Protein AF-A0A1Q8B3Y7-F1 (afdb_monomer_lite)

Radius of gyration: 17.38 Å; chains: 1; bounding 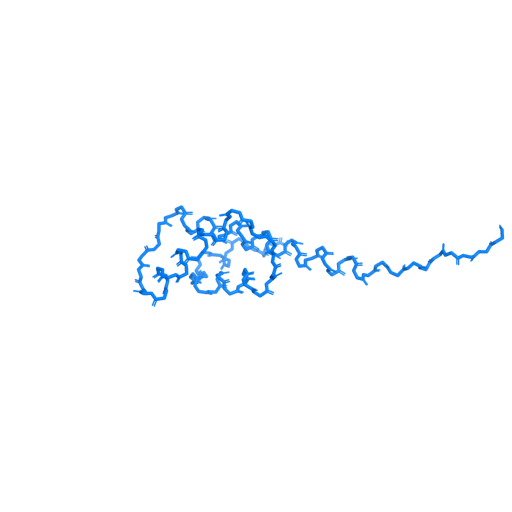box: 42×33×52 Å

Foldseek 3Di:
DDPDPPPLVPDQLVNLLVLLVVLPDDQVPCVVVSVVVVVCVVVVHDDDPVSSVSSVVSNVVSVVSSVVVVVVVVPDVPDDDDD

pLDDT: mean 81.41, std 19.74, range [36.16, 97.19]

Sequence (83 aa):
MQKSKGMLEKTRPHKLIRIIEDSKIPLGEEESKLQRIKRMVEHDEPLSQEDETFLTRLVERANEWQKGLKSSSDTEPEDTMSG

Secondary structure (DSSP, 8-state):
---STTSGGG--HHHHHHHHHHHT---TTHHHHHHHHHHHHHTTPPPPHHHHHHHHHHHHHHHHHHHHHHHHTS---------

Structure (mmCIF, N/CA/C/O backbone):
data_AF-A0A1Q8B3Y7-F1
#
_entry.id   AF-A0A1Q8B3Y7-F1
#
loop_
_atom_site.group_PDB
_atom_site.id
_atom_site.type_symbol
_atom_site.label_atom_id
_atom_site.label_alt_id
_atom_site.label_comp_id
_atom_site.label_asym_id
_atom_site.label_entity_id
_atom_site.label_seq_id
_atom_site.pdbx_PDB_ins_code
_atom_site.Cartn_x
_atom_site.Cartn_y
_atom_site.Cartn_z
_atom_site.occupancy
_atom_site.B_iso_or_equiv
_atom_site.auth_seq_id
_atom_site.auth_comp_id
_atom_site.auth_asym_id
_atom_site.auth_atom_id
_atom_site.pdbx_PDB_model_num
ATOM 1 N N . MET A 1 1 ? -6.176 23.575 -9.614 1.00 36.16 1 MET A N 1
ATOM 2 C CA . MET A 1 1 ? -6.246 22.095 -9.648 1.00 36.16 1 MET A CA 1
ATOM 3 C C . MET A 1 1 ? -6.094 21.562 -8.227 1.00 36.16 1 MET A C 1
ATOM 5 O O . MET A 1 1 ? -4.986 21.494 -7.726 1.00 36.16 1 MET A O 1
ATOM 9 N N . GLN A 1 2 ? -7.200 21.246 -7.549 1.00 47.38 2 GLN A N 1
ATOM 10 C CA . GLN A 1 2 ? -7.200 20.580 -6.239 1.00 47.38 2 GLN A CA 1
ATOM 11 C C . GLN A 1 2 ? -7.850 19.209 -6.422 1.00 47.38 2 GLN A C 1
ATOM 13 O O . GLN A 1 2 ? -9.072 19.106 -6.425 1.00 47.38 2 GLN A O 1
ATOM 18 N N . LYS A 1 3 ? -7.059 18.157 -6.641 1.00 43.94 3 LYS A N 1
ATOM 19 C CA . LYS A 1 3 ? -7.567 16.779 -6.673 1.00 43.94 3 LYS A CA 1
ATOM 20 C C . LYS A 1 3 ? -6.511 15.833 -6.123 1.00 43.94 3 LYS A C 1
ATOM 22 O O . LYS A 1 3 ? -5.714 15.324 -6.895 1.00 43.94 3 LYS A O 1
ATOM 27 N N . SER A 1 4 ? -6.520 15.618 -4.809 1.00 46.81 4 SER A N 1
ATOM 28 C CA . SER A 1 4 ? -5.925 14.403 -4.212 1.0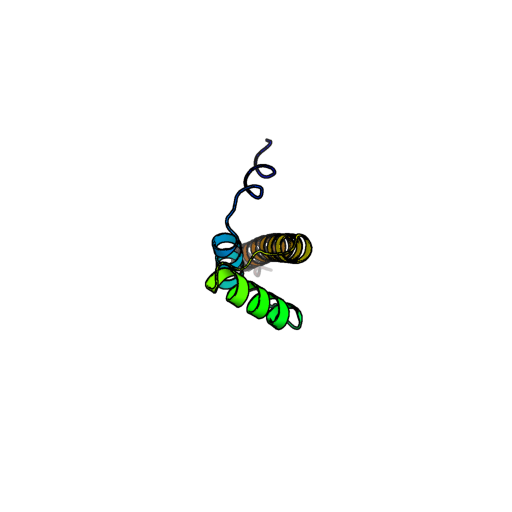0 46.81 4 SER A CA 1
ATOM 29 C C . SER A 1 4 ? -6.055 14.299 -2.691 1.00 46.81 4 SER A C 1
ATOM 31 O O . SER A 1 4 ? -5.891 13.204 -2.175 1.00 46.81 4 SER A O 1
ATOM 33 N N . LYS A 1 5 ? -6.401 15.361 -1.949 1.00 44.56 5 LYS A N 1
ATOM 34 C CA . LYS A 1 5 ? -6.448 15.265 -0.474 1.00 44.56 5 LYS A CA 1
ATOM 35 C C . LYS A 1 5 ? -7.680 14.552 0.112 1.00 44.56 5 LYS A C 1
ATOM 37 O O . LYS A 1 5 ? -7.596 14.065 1.225 1.00 44.56 5 LYS A O 1
ATOM 42 N N . GLY A 1 6 ? -8.787 14.430 -0.628 1.00 41.09 6 GLY A N 1
ATOM 43 C CA . GLY A 1 6 ? -10.041 13.848 -0.109 1.00 41.09 6 GLY A CA 1
ATOM 44 C C . GLY A 1 6 ? -10.288 12.366 -0.424 1.00 41.09 6 GLY A C 1
ATOM 45 O O . GLY A 1 6 ? -11.307 11.826 -0.010 1.00 41.09 6 GLY A O 1
ATOM 46 N N . MET A 1 7 ? -9.414 11.697 -1.187 1.00 46.44 7 MET A N 1
ATOM 47 C CA . MET A 1 7 ? -9.663 10.304 -1.605 1.00 46.44 7 MET A CA 1
ATOM 48 C C . MET A 1 7 ? -9.119 9.278 -0.601 1.00 46.44 7 MET A C 1
ATOM 50 O O . MET A 1 7 ? -9.604 8.150 -0.545 1.00 46.44 7 MET A O 1
ATOM 54 N N . LEU A 1 8 ? -8.145 9.672 0.222 1.00 50.03 8 LEU A N 1
ATOM 55 C CA . LEU A 1 8 ? -7.489 8.781 1.179 1.00 50.03 8 LEU A CA 1
ATOM 56 C C . LEU A 1 8 ? -8.293 8.601 2.478 1.00 50.03 8 LEU A C 1
ATOM 58 O O . LEU A 1 8 ? -8.294 7.506 3.025 1.00 50.03 8 LEU A O 1
ATOM 62 N N . GLU A 1 9 ? -9.088 9.601 2.882 1.00 50.88 9 GLU A N 1
ATOM 63 C CA . GLU A 1 9 ? -9.873 9.607 4.136 1.00 50.88 9 GLU A CA 1
ATOM 64 C C . GLU A 1 9 ? -10.939 8.499 4.254 1.00 50.88 9 GLU A C 1
ATOM 66 O O . GLU A 1 9 ? -11.496 8.295 5.328 1.00 50.88 9 GLU A O 1
ATOM 71 N N . LYS A 1 10 ? -11.256 7.769 3.174 1.00 53.84 10 LYS A N 1
ATOM 72 C CA . LYS A 1 10 ? -12.212 6.639 3.200 1.00 53.84 10 LYS A CA 1
ATOM 73 C C . LYS A 1 10 ? -11.768 5.435 2.372 1.00 53.84 10 LYS A C 1
ATOM 75 O O . LYS A 1 10 ? -12.588 4.580 2.017 1.00 53.84 10 LYS A O 1
ATOM 80 N N . THR A 1 11 ? -10.490 5.358 2.006 1.00 64.75 11 THR A N 1
ATOM 81 C CA . THR A 1 11 ? -10.004 4.193 1.267 1.00 64.75 11 THR A CA 1
ATOM 82 C C . THR A 1 11 ? -9.810 3.048 2.251 1.00 64.75 11 THR A C 1
ATOM 84 O O . THR A 1 11 ? -8.902 3.069 3.071 1.00 64.75 11 THR A O 1
ATOM 87 N N . ARG A 1 12 ? -10.714 2.062 2.189 1.00 84.88 12 ARG A N 1
ATOM 88 C CA . ARG A 1 12 ? -10.691 0.891 3.073 1.00 84.88 12 ARG A CA 1
ATOM 89 C C . ARG A 1 12 ? -9.299 0.226 3.043 1.00 84.88 12 ARG A C 1
ATOM 91 O O . ARG A 1 12 ? -8.750 0.100 1.945 1.00 84.88 12 ARG A O 1
ATOM 98 N N . PRO A 1 13 ? -8.762 -0.252 4.180 1.00 90.56 13 PRO A N 1
ATOM 99 C CA . PRO A 1 13 ? -7.395 -0.775 4.272 1.00 90.56 13 PRO A CA 1
ATOM 100 C C . PRO A 1 13 ? -7.024 -1.811 3.204 1.00 90.56 13 PRO A C 1
ATOM 102 O O . PRO A 1 13 ? -5.939 -1.752 2.634 1.00 90.56 13 PRO A O 1
ATOM 105 N N . HIS A 1 14 ? -7.959 -2.687 2.827 1.00 92.00 14 HIS A N 1
ATOM 106 C CA . HIS A 1 14 ? -7.758 -3.666 1.752 1.00 92.00 14 HIS A CA 1
ATOM 107 C C . HIS A 1 14 ? -7.422 -3.043 0.391 1.00 92.00 14 HIS A C 1
ATOM 109 O O . HIS A 1 14 ? -6.661 -3.618 -0.382 1.00 92.00 14 HIS A O 1
ATOM 115 N N . LYS A 1 15 ? -7.965 -1.860 0.074 1.00 93.19 15 LYS A N 1
ATOM 116 C CA . LYS A 1 15 ? -7.624 -1.152 -1.166 1.00 93.19 15 LYS A CA 1
ATOM 117 C C . LYS A 1 15 ? -6.201 -0.607 -1.110 1.00 93.19 15 LYS A C 1
ATOM 119 O O . LYS A 1 15 ? -5.507 -0.682 -2.116 1.00 93.19 15 LYS A O 1
ATOM 124 N N . LEU A 1 16 ? -5.773 -0.085 0.042 1.00 94.44 16 LEU A N 1
ATOM 125 C CA . LEU A 1 16 ? -4.407 0.412 0.226 1.00 94.44 16 LEU A CA 1
ATOM 126 C C . LEU A 1 16 ? -3.399 -0.732 0.083 1.00 94.44 16 LEU A C 1
ATOM 128 O O . LEU A 1 16 ? -2.468 -0.620 -0.708 1.00 94.44 16 LEU A O 1
ATOM 132 N N . ILE A 1 17 ? -3.644 -1.858 0.764 1.00 95.62 17 ILE A N 1
ATOM 133 C CA . ILE A 1 17 ? -2.811 -3.067 0.668 1.00 95.62 17 ILE A CA 1
ATOM 134 C C . ILE A 1 17 ? -2.705 -3.531 -0.785 1.00 95.62 17 ILE A C 1
ATOM 136 O O . ILE A 1 17 ? -1.602 -3.746 -1.276 1.00 95.62 17 ILE A O 1
ATOM 140 N N . ARG A 1 18 ? -3.829 -3.599 -1.507 1.00 95.50 18 ARG A N 1
ATOM 141 C CA . ARG A 1 18 ? -3.829 -4.013 -2.913 1.00 95.50 18 ARG A CA 1
ATOM 142 C C . ARG A 1 18 ? -2.986 -3.098 -3.805 1.00 95.50 18 ARG A C 1
ATOM 144 O O . ARG A 1 18 ? -2.236 -3.597 -4.633 1.00 95.50 18 ARG A O 1
ATOM 151 N N . ILE A 1 19 ? -3.070 -1.776 -3.628 1.00 94.69 19 ILE A N 1
ATOM 152 C CA . ILE A 1 19 ? -2.240 -0.825 -4.391 1.00 94.69 19 ILE A CA 1
ATOM 153 C C . ILE A 1 19 ? -0.749 -1.105 -4.158 1.00 94.69 19 ILE A C 1
ATOM 155 O O . ILE A 1 19 ? 0.033 -1.116 -5.108 1.00 94.69 19 ILE A O 1
ATOM 159 N N . ILE A 1 20 ? -0.361 -1.365 -2.907 1.00 96.06 20 ILE A N 1
ATOM 160 C CA . ILE A 1 20 ? 1.023 -1.687 -2.544 1.00 96.06 20 ILE A CA 1
ATOM 161 C C . ILE A 1 20 ? 1.450 -3.006 -3.207 1.00 96.06 20 ILE A C 1
ATOM 163 O O . ILE A 1 20 ? 2.478 -3.049 -3.880 1.00 96.06 20 ILE A O 1
ATOM 167 N N . GLU A 1 21 ? 0.642 -4.062 -3.110 1.00 95.25 21 GLU A N 1
ATOM 168 C CA . GLU A 1 21 ? 0.954 -5.367 -3.709 1.00 95.25 21 GLU A CA 1
ATOM 169 C C . GLU A 1 21 ? 1.044 -5.324 -5.242 1.00 95.25 21 GLU A C 1
ATOM 171 O O . GLU A 1 21 ? 1.925 -5.962 -5.827 1.00 95.25 21 GLU A O 1
ATOM 176 N N . ASP A 1 22 ? 0.153 -4.578 -5.898 1.00 95.56 22 ASP A N 1
ATOM 177 C CA . ASP A 1 22 ? 0.113 -4.442 -7.359 1.00 95.56 22 ASP A CA 1
ATOM 178 C C . ASP A 1 22 ? 1.311 -3.637 -7.879 1.00 95.56 22 ASP A C 1
ATOM 180 O O . ASP A 1 22 ? 1.832 -3.910 -8.959 1.00 95.56 22 ASP A O 1
ATOM 184 N N . SER A 1 23 ? 1.795 -2.675 -7.093 1.00 94.62 23 SER A N 1
ATOM 185 C CA . SER A 1 23 ? 2.917 -1.816 -7.479 1.00 94.62 23 SER A CA 1
ATOM 186 C C . SER A 1 23 ? 4.291 -2.491 -7.433 1.00 94.62 23 SER A C 1
ATOM 188 O O . SER A 1 23 ? 5.237 -1.949 -8.011 1.00 94.62 23 SER A O 1
ATOM 190 N N . LYS A 1 24 ? 4.413 -3.652 -6.770 1.00 94.19 24 LYS A N 1
ATOM 191 C CA . LYS A 1 24 ? 5.665 -4.425 -6.641 1.00 94.19 24 LYS A CA 1
ATOM 192 C C . LYS A 1 24 ? 6.858 -3.591 -6.146 1.00 94.19 24 LYS A C 1
ATOM 194 O O . LYS A 1 24 ? 7.994 -3.846 -6.542 1.00 94.19 24 LYS A O 1
ATOM 199 N N . ILE A 1 25 ? 6.608 -2.584 -5.305 1.00 94.25 25 ILE A N 1
ATOM 200 C CA . ILE A 1 25 ? 7.678 -1.784 -4.685 1.00 94.25 25 ILE A CA 1
ATOM 201 C C . ILE A 1 25 ? 8.546 -2.700 -3.812 1.00 94.25 25 ILE A C 1
ATOM 203 O O . ILE A 1 25 ? 8.012 -3.585 -3.140 1.00 94.25 25 ILE A O 1
ATOM 207 N N . PRO A 1 26 ? 9.866 -2.477 -3.764 1.00 94.62 26 PRO A N 1
ATOM 208 C CA . PRO A 1 26 ? 10.729 -3.154 -2.806 1.00 94.62 26 PRO A CA 1
ATOM 209 C C . PRO A 1 26 ? 10.464 -2.647 -1.378 1.00 94.62 26 PRO A C 1
ATOM 211 O O . PRO A 1 26 ? 10.640 -1.463 -1.091 1.00 94.62 26 PRO A O 1
ATOM 214 N N . LEU A 1 27 ? 10.050 -3.548 -0.482 1.00 93.12 27 LEU A N 1
ATOM 215 C CA . LEU A 1 27 ? 9.636 -3.210 0.889 1.00 93.12 27 LEU A CA 1
ATOM 216 C C . LEU A 1 27 ? 10.711 -3.460 1.960 1.00 93.12 27 LEU A C 1
ATOM 218 O O . LEU A 1 27 ? 10.688 -2.821 3.007 1.00 93.12 27 LEU A O 1
ATOM 222 N N . GLY A 1 28 ? 11.667 -4.362 1.725 1.00 94.19 28 GLY A N 1
ATOM 223 C CA . GLY A 1 28 ? 12.729 -4.660 2.695 1.00 94.19 28 GLY A CA 1
ATOM 224 C C . GLY A 1 28 ? 12.176 -5.040 4.077 1.00 94.19 28 GLY A C 1
ATOM 225 O O . GLY A 1 28 ? 11.358 -5.949 4.197 1.00 94.19 28 GLY A O 1
ATOM 226 N N . GLU A 1 29 ? 12.605 -4.330 5.122 1.00 93.06 29 GLU A N 1
ATOM 227 C CA . GLU A 1 29 ? 12.171 -4.563 6.511 1.00 93.06 29 GLU A CA 1
ATOM 228 C C . GLU A 1 29 ? 10.676 -4.273 6.742 1.00 93.06 29 GLU A C 1
ATOM 230 O O . GLU A 1 29 ? 10.049 -4.856 7.631 1.00 93.06 29 GLU A O 1
ATOM 235 N N . GLU A 1 30 ? 10.075 -3.411 5.917 1.00 94.38 30 GLU A N 1
ATOM 236 C CA . GLU A 1 30 ? 8.671 -3.009 6.037 1.00 94.38 30 GLU A CA 1
ATOM 237 C C . GLU A 1 30 ? 7.700 -4.119 5.609 1.00 94.38 30 GLU A C 1
ATOM 239 O O . GLU A 1 30 ? 6.534 -4.093 6.010 1.00 94.38 30 GLU A O 1
ATOM 244 N N . GLU A 1 31 ? 8.178 -5.128 4.871 1.00 96.00 31 GLU A N 1
ATOM 245 C CA . GLU A 1 31 ? 7.392 -6.294 4.446 1.00 96.00 31 GLU A CA 1
ATOM 246 C C . GLU A 1 31 ? 6.750 -6.996 5.648 1.00 96.00 31 GLU A C 1
ATOM 248 O O . GLU A 1 31 ? 5.549 -7.254 5.668 1.00 96.00 31 GLU A O 1
ATOM 253 N N . SER A 1 32 ? 7.522 -7.224 6.714 1.00 95.94 32 SER A N 1
ATOM 254 C CA . SER A 1 32 ? 7.028 -7.900 7.920 1.00 95.94 32 SER A CA 1
ATOM 255 C C . SER A 1 32 ? 5.872 -7.139 8.578 1.00 95.94 32 SER A C 1
ATOM 257 O O . SER A 1 32 ? 4.908 -7.743 9.060 1.00 95.94 32 SER A O 1
ATOM 259 N N . LYS A 1 33 ? 5.940 -5.800 8.581 1.00 96.62 33 LYS A N 1
ATOM 260 C CA . LYS A 1 33 ? 4.876 -4.943 9.119 1.00 96.62 33 LYS A CA 1
ATOM 261 C C . LYS A 1 33 ? 3.654 -4.948 8.201 1.00 96.62 33 LYS A C 1
ATOM 263 O O . LYS A 1 33 ? 2.538 -5.064 8.704 1.00 96.62 33 LYS A O 1
ATOM 268 N N . LEU A 1 34 ? 3.847 -4.910 6.882 1.00 96.88 34 LEU A N 1
ATOM 269 C CA . LEU A 1 34 ? 2.756 -5.018 5.913 1.00 96.88 34 LEU A CA 1
ATOM 270 C C . LEU A 1 34 ? 2.013 -6.358 6.036 1.00 96.88 34 LEU A C 1
ATOM 272 O O . LEU A 1 34 ? 0.787 -6.359 6.103 1.00 96.88 34 LEU A O 1
ATOM 276 N N . GLN A 1 35 ? 2.730 -7.479 6.158 1.00 96.81 35 GLN A N 1
ATOM 277 C CA . GLN A 1 35 ? 2.134 -8.810 6.345 1.00 96.81 35 GLN A CA 1
ATOM 278 C C . GLN A 1 35 ? 1.350 -8.926 7.658 1.00 96.81 35 GLN A C 1
ATOM 280 O O . GLN A 1 35 ? 0.303 -9.575 7.713 1.00 96.81 35 GLN A O 1
ATOM 285 N N . ARG A 1 36 ? 1.821 -8.281 8.735 1.00 97.19 36 ARG A N 1
ATOM 286 C CA . ARG A 1 36 ? 1.059 -8.192 9.990 1.00 97.19 36 ARG A CA 1
ATOM 287 C C . ARG A 1 36 ? -0.263 -7.457 9.776 1.00 97.19 36 ARG A C 1
ATOM 289 O O . ARG A 1 36 ? -1.308 -7.996 10.120 1.00 97.19 36 ARG A O 1
ATOM 296 N N . ILE A 1 37 ? -0.210 -6.267 9.183 1.00 96.44 37 ILE A N 1
ATOM 297 C CA . ILE A 1 37 ? -1.392 -5.436 8.926 1.00 96.44 37 ILE A CA 1
ATOM 298 C C . ILE A 1 37 ? -2.366 -6.147 7.981 1.00 96.44 37 ILE A C 1
ATOM 300 O O . ILE A 1 37 ? -3.573 -6.090 8.190 1.00 96.44 37 ILE A O 1
ATOM 304 N N . LYS A 1 38 ? -1.862 -6.875 6.980 1.00 95.81 38 LYS A N 1
ATOM 305 C CA . LYS A 1 38 ? -2.688 -7.672 6.071 1.00 95.81 38 LYS A CA 1
ATOM 306 C C . LYS A 1 38 ? -3.509 -8.722 6.813 1.00 95.81 38 LYS A C 1
ATOM 308 O O . LYS A 1 38 ? -4.720 -8.756 6.628 1.00 95.81 38 LYS A O 1
ATOM 313 N N . ARG A 1 39 ? -2.882 -9.498 7.703 1.00 96.38 39 ARG A N 1
ATOM 314 C CA . ARG A 1 39 ? -3.605 -10.469 8.541 1.00 96.38 39 ARG A CA 1
ATOM 315 C C . ARG A 1 39 ? -4.663 -9.800 9.413 1.00 96.38 39 ARG A C 1
ATOM 317 O O . ARG A 1 39 ? -5.777 -10.296 9.482 1.00 96.38 39 ARG A O 1
ATOM 324 N N . MET A 1 40 ? -4.349 -8.656 10.021 1.00 95.31 40 MET A N 1
ATOM 325 C CA . MET A 1 40 ? -5.333 -7.900 10.808 1.00 95.31 40 MET A CA 1
ATOM 326 C C . MET A 1 40 ? -6.551 -7.518 9.954 1.00 95.31 40 MET A C 1
ATOM 328 O O . MET A 1 40 ? -7.684 -7.766 10.348 1.00 95.31 40 MET A O 1
ATOM 332 N N . VAL A 1 41 ? -6.326 -6.992 8.745 1.00 93.50 41 VAL A N 1
ATOM 333 C CA . VAL A 1 41 ? -7.408 -6.630 7.815 1.00 93.50 41 VAL A CA 1
ATOM 334 C C . VAL A 1 41 ? -8.208 -7.852 7.350 1.00 93.50 41 VAL A C 1
ATOM 336 O O . VAL A 1 41 ? -9.421 -7.747 7.201 1.00 93.50 41 VAL A O 1
ATOM 339 N N . GLU A 1 42 ? -7.564 -9.000 7.121 1.00 93.50 42 GLU A N 1
ATOM 340 C CA . GLU A 1 42 ? -8.233 -10.261 6.754 1.00 93.50 42 GLU A CA 1
ATOM 341 C C . GLU A 1 42 ? -9.124 -10.813 7.876 1.00 93.50 42 GLU A C 1
ATOM 343 O O . GLU A 1 42 ? -10.126 -11.467 7.595 1.00 93.50 42 GLU A O 1
ATOM 348 N N . HIS A 1 43 ? -8.775 -10.530 9.131 1.00 94.44 43 HIS A N 1
ATOM 349 C CA . HIS A 1 43 ? -9.536 -10.920 10.318 1.00 94.44 43 HIS A CA 1
ATOM 350 C C . HIS A 1 43 ? -10.521 -9.842 10.804 1.00 94.44 43 HIS A C 1
ATOM 352 O O . HIS A 1 43 ? -11.082 -9.987 11.889 1.00 94.44 43 HIS A O 1
ATOM 358 N N . ASP A 1 44 ? -10.738 -8.776 10.023 1.00 90.50 44 ASP A N 1
ATOM 359 C CA . ASP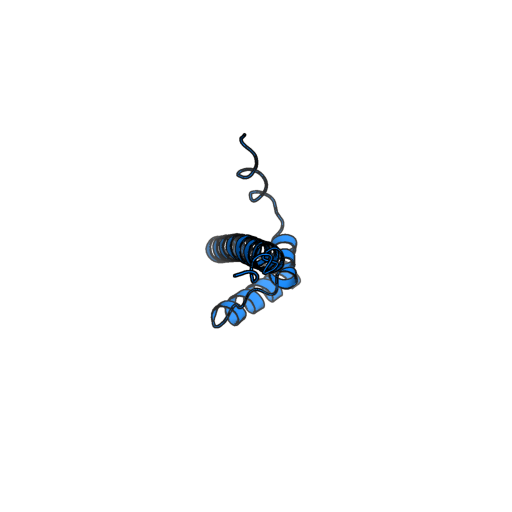 A 1 44 ? -11.553 -7.612 10.401 1.00 90.50 44 ASP A CA 1
ATOM 360 C C . ASP A 1 44 ? -11.116 -6.970 11.740 1.00 90.50 44 ASP A C 1
ATOM 362 O O . ASP A 1 44 ? -11.910 -6.349 12.454 1.00 90.50 44 ASP A O 1
ATOM 366 N N . GLU A 1 45 ? -9.832 -7.092 12.086 1.00 93.06 45 GLU A N 1
ATOM 367 C CA . GLU A 1 45 ? -9.253 -6.453 13.262 1.00 93.06 45 GLU A CA 1
ATOM 368 C C . GLU A 1 45 ? -9.065 -4.943 13.030 1.00 93.06 45 GLU A C 1
ATOM 370 O O . GLU A 1 45 ? -8.703 -4.506 11.928 1.00 93.06 45 GLU A O 1
ATOM 375 N N . PRO A 1 46 ? -9.279 -4.111 14.066 1.00 90.06 46 PRO A N 1
ATOM 376 C CA . PRO A 1 46 ? -9.086 -2.674 13.955 1.00 90.06 46 PRO A CA 1
ATOM 377 C C . PRO A 1 46 ? -7.603 -2.340 13.765 1.00 90.06 46 PRO A C 1
ATOM 379 O O . PRO A 1 46 ? -6.738 -2.824 14.496 1.00 90.06 46 PRO A O 1
ATOM 382 N N . LEU A 1 47 ? -7.314 -1.457 12.812 1.00 92.56 47 LEU A N 1
ATOM 383 C CA . LEU A 1 47 ? -5.972 -0.917 12.625 1.00 92.56 47 LEU A CA 1
ATOM 384 C C . LEU A 1 47 ? -5.721 0.249 13.577 1.00 92.56 47 LEU A C 1
ATOM 386 O O . LEU A 1 47 ? -6.610 1.053 13.861 1.00 92.56 47 LEU A O 1
ATOM 390 N N . SER A 1 48 ? -4.483 0.357 14.051 1.00 95.00 48 SER A N 1
ATOM 391 C CA . SER A 1 48 ? -4.046 1.553 14.761 1.00 95.00 48 SER A CA 1
ATOM 392 C C . SER A 1 48 ? -3.848 2.714 13.780 1.00 95.00 48 SER A C 1
ATOM 394 O O . SER A 1 48 ? -3.571 2.512 12.596 1.00 95.00 48 SER A O 1
ATOM 396 N N . GLN A 1 49 ? -3.891 3.950 14.284 1.00 93.44 49 GLN A N 1
ATOM 397 C CA . GLN A 1 49 ? -3.545 5.131 13.484 1.00 93.44 49 GLN A CA 1
ATOM 398 C C . GLN A 1 49 ? -2.123 5.033 12.896 1.00 93.44 49 GLN A C 1
ATOM 400 O O . GLN A 1 49 ? -1.853 5.544 11.807 1.00 93.44 49 GLN A O 1
ATOM 405 N N . GLU A 1 50 ? -1.205 4.364 13.601 1.00 95.44 50 GLU A N 1
ATOM 406 C CA . GLU A 1 50 ? 0.154 4.122 13.117 1.00 95.44 50 GLU A CA 1
ATOM 407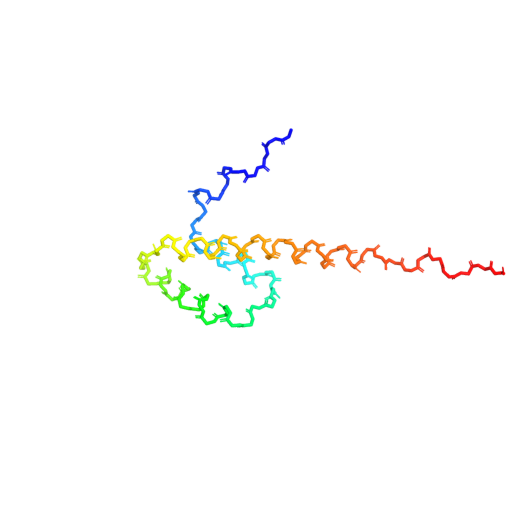 C C . GLU A 1 50 ? 0.162 3.178 11.907 1.00 95.44 50 GLU A C 1
ATOM 409 O O . GLU A 1 50 ? 0.864 3.442 10.930 1.00 95.44 50 GLU A O 1
ATOM 414 N N . ASP A 1 51 ? -0.636 2.109 11.940 1.00 95.62 51 ASP A N 1
ATOM 415 C CA . ASP A 1 51 ? -0.763 1.161 10.831 1.00 95.62 51 ASP A CA 1
ATOM 416 C C . ASP A 1 51 ? -1.429 1.817 9.610 1.00 95.62 51 ASP A C 1
ATOM 418 O O . ASP A 1 51 ? -0.961 1.649 8.483 1.00 95.62 51 ASP A O 1
ATOM 422 N N . GLU A 1 52 ? -2.465 2.636 9.814 1.00 93.94 52 GLU A N 1
ATOM 423 C CA . GLU A 1 52 ? -3.105 3.405 8.735 1.00 93.94 52 GLU A CA 1
ATOM 424 C C . GLU A 1 52 ? -2.144 4.419 8.094 1.00 93.94 52 GLU A C 1
ATOM 426 O O . GLU A 1 52 ? -2.062 4.543 6.865 1.00 93.94 52 GLU A O 1
ATOM 431 N N . THR A 1 53 ? -1.366 5.119 8.924 1.00 95.12 53 THR A N 1
ATOM 432 C CA . THR A 1 53 ? -0.336 6.060 8.460 1.00 95.12 53 THR A CA 1
ATOM 433 C C . THR A 1 53 ? 0.758 5.325 7.688 1.00 95.12 53 THR A C 1
ATOM 435 O O . THR A 1 53 ? 1.224 5.806 6.653 1.00 95.12 53 THR A O 1
ATOM 438 N N . PHE A 1 54 ? 1.157 4.144 8.160 1.00 96.25 54 PHE A N 1
ATOM 439 C CA . PHE A 1 54 ? 2.127 3.291 7.485 1.00 96.25 54 PHE A CA 1
ATOM 440 C C . PHE A 1 54 ? 1.631 2.846 6.101 1.00 96.25 54 PHE A C 1
ATOM 442 O O . PHE A 1 54 ? 2.350 3.026 5.117 1.00 96.25 54 PHE A O 1
ATOM 449 N N . LEU A 1 55 ? 0.389 2.358 5.993 1.00 95.81 55 LEU A N 1
ATOM 450 C CA . LEU A 1 55 ? -0.216 1.993 4.706 1.00 95.81 55 LEU A CA 1
ATOM 451 C C . LEU A 1 55 ? -0.282 3.185 3.746 1.00 95.81 55 LEU A C 1
ATOM 453 O O . LEU A 1 55 ? 0.037 3.050 2.567 1.00 95.81 55 LEU A O 1
ATOM 457 N N . THR A 1 56 ? -0.652 4.362 4.252 1.00 95.06 56 THR A N 1
ATOM 458 C CA . THR A 1 56 ? -0.710 5.595 3.455 1.00 95.06 56 THR A CA 1
ATOM 459 C C . THR A 1 56 ? 0.648 5.932 2.840 1.00 95.06 56 THR A C 1
ATOM 461 O O . THR A 1 56 ? 0.743 6.128 1.629 1.00 95.06 56 THR A O 1
ATOM 464 N N . ARG A 1 57 ? 1.717 5.920 3.646 1.00 95.31 57 ARG A N 1
ATOM 465 C CA . ARG A 1 57 ? 3.087 6.191 3.175 1.00 95.31 57 ARG A CA 1
ATOM 466 C C . ARG A 1 57 ? 3.568 5.160 2.157 1.00 95.31 57 ARG A C 1
ATOM 468 O O . ARG A 1 57 ? 4.260 5.505 1.200 1.00 95.31 57 ARG A O 1
ATOM 475 N N . LEU A 1 58 ? 3.205 3.890 2.343 1.00 96.25 58 LEU A N 1
ATOM 476 C CA . LEU A 1 58 ? 3.524 2.847 1.371 1.00 96.25 58 LEU A CA 1
ATOM 477 C C . LEU A 1 58 ? 2.804 3.055 0.040 1.00 96.25 58 LEU A C 1
ATOM 479 O O . LEU A 1 58 ? 3.423 2.886 -1.005 1.00 96.25 58 LEU A O 1
ATOM 483 N N . VAL A 1 59 ? 1.539 3.477 0.059 1.00 95.94 59 VAL A N 1
ATOM 484 C CA . VAL A 1 59 ? 0.793 3.810 -1.163 1.00 95.94 59 VAL A CA 1
ATOM 485 C C . VAL A 1 59 ? 1.406 5.005 -1.894 1.00 95.94 59 VAL A C 1
ATOM 487 O O . VAL A 1 59 ? 1.506 4.986 -3.120 1.00 95.94 59 VAL A O 1
ATOM 490 N N . GLU A 1 60 ? 1.837 6.044 -1.181 1.00 95.06 60 GLU A N 1
ATOM 491 C CA . GLU A 1 60 ? 2.530 7.185 -1.797 1.00 95.06 60 GLU A CA 1
ATOM 492 C C . GLU A 1 60 ? 3.799 6.730 -2.527 1.00 95.06 60 GLU A C 1
ATOM 494 O O . GLU A 1 60 ? 3.950 6.988 -3.723 1.00 95.06 60 GLU A O 1
ATOM 499 N N . ARG A 1 61 ? 4.638 5.937 -1.856 1.00 95.12 61 ARG A N 1
ATOM 500 C CA . ARG A 1 61 ? 5.864 5.384 -2.444 1.00 95.12 61 ARG A CA 1
ATOM 501 C C . ARG A 1 61 ? 5.591 4.413 -3.595 1.00 95.12 61 ARG A C 1
ATOM 503 O O . ARG A 1 61 ? 6.296 4.444 -4.597 1.00 95.12 61 ARG A O 1
ATOM 510 N N . ALA A 1 62 ? 4.549 3.590 -3.493 1.00 95.06 62 ALA A N 1
ATOM 511 C CA . ALA A 1 62 ? 4.078 2.716 -4.567 1.00 95.06 62 ALA A CA 1
ATOM 512 C C . ALA A 1 62 ? 3.704 3.497 -5.829 1.00 95.06 62 ALA A C 1
ATOM 514 O O . ALA A 1 62 ? 4.083 3.121 -6.941 1.00 95.06 62 ALA A O 1
ATOM 515 N N . ASN A 1 63 ? 2.995 4.613 -5.659 1.00 92.62 63 ASN A N 1
ATOM 516 C CA . ASN A 1 63 ? 2.626 5.485 -6.765 1.00 92.62 63 ASN A CA 1
ATOM 517 C C . ASN A 1 63 ? 3.852 6.154 -7.398 1.00 92.62 63 ASN A C 1
ATOM 519 O O . ASN A 1 63 ? 3.910 6.275 -8.620 1.00 92.62 63 ASN A O 1
ATOM 523 N N . GLU A 1 64 ? 4.821 6.595 -6.598 1.00 93.12 64 GLU A N 1
ATOM 524 C CA . GLU A 1 64 ? 6.077 7.171 -7.097 1.00 93.12 64 GLU A CA 1
ATOM 525 C C . GLU A 1 64 ? 6.925 6.141 -7.844 1.00 93.12 64 GLU A C 1
ATOM 527 O O . GLU A 1 64 ? 7.369 6.409 -8.958 1.00 93.12 64 GLU A O 1
ATOM 532 N N . TRP A 1 65 ? 7.061 4.937 -7.289 1.00 93.56 65 TRP A N 1
ATOM 533 C CA . TRP A 1 65 ? 7.762 3.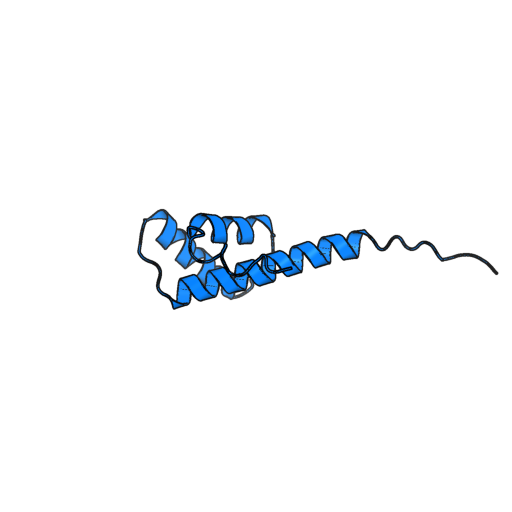820 -7.915 1.00 93.56 65 TRP A CA 1
ATOM 534 C C . TRP A 1 65 ? 7.183 3.489 -9.294 1.00 93.56 65 TRP A C 1
ATOM 536 O O . TRP A 1 65 ? 7.900 3.448 -10.292 1.00 93.56 65 TRP A O 1
ATOM 546 N N . GLN A 1 66 ? 5.860 3.343 -9.379 1.00 91.56 66 GLN A N 1
ATOM 547 C CA . GLN A 1 66 ? 5.167 3.065 -10.637 1.00 91.56 66 GLN A CA 1
ATOM 548 C C . GLN A 1 66 ? 5.287 4.208 -11.656 1.00 91.56 66 GLN A C 1
ATOM 550 O O . GLN A 1 66 ? 5.318 3.949 -12.858 1.00 91.56 66 GLN A O 1
ATOM 555 N N . LYS A 1 67 ? 5.364 5.470 -11.212 1.00 89.69 67 LYS A N 1
ATOM 556 C CA . LYS A 1 67 ? 5.650 6.605 -12.107 1.00 89.69 67 LYS A CA 1
ATOM 557 C C . LYS A 1 67 ? 7.078 6.547 -12.644 1.00 89.69 67 LYS A C 1
ATOM 559 O O . LYS A 1 67 ? 7.254 6.733 -13.841 1.00 89.69 67 LYS A O 1
ATOM 564 N N . GLY A 1 68 ? 8.056 6.258 -11.785 1.00 86.19 68 GLY A N 1
ATOM 565 C CA . GLY A 1 68 ? 9.460 6.118 -12.174 1.00 86.19 68 GLY A CA 1
ATOM 566 C C . GLY A 1 68 ? 9.665 5.003 -13.199 1.00 86.19 68 GLY A C 1
ATOM 567 O O . GLY A 1 68 ? 10.284 5.230 -14.230 1.00 86.19 68 GLY A O 1
ATOM 568 N N . LEU A 1 69 ? 9.049 3.835 -12.986 1.00 80.62 69 LEU A N 1
ATOM 569 C CA . LEU A 1 69 ? 9.091 2.734 -13.957 1.00 80.62 69 LEU A CA 1
ATOM 570 C C . LEU A 1 69 ? 8.502 3.124 -15.320 1.00 80.62 69 LEU A C 1
ATOM 572 O O . LEU A 1 69 ? 9.044 2.743 -16.353 1.00 80.62 69 LEU A O 1
ATOM 576 N N . LYS A 1 70 ? 7.417 3.907 -15.332 1.00 74.06 70 LYS A N 1
ATOM 577 C CA . LYS A 1 70 ? 6.824 4.416 -16.576 1.00 74.06 70 LYS A CA 1
ATOM 578 C C . LYS A 1 70 ? 7.725 5.439 -17.264 1.00 74.06 70 LYS A C 1
ATOM 580 O O . LYS A 1 70 ? 7.883 5.347 -18.471 1.00 74.06 70 LYS A O 1
ATOM 585 N N . SER A 1 71 ? 8.340 6.367 -16.525 1.00 62.94 71 SER A N 1
ATOM 586 C CA . SER A 1 71 ? 9.240 7.364 -17.124 1.00 62.94 71 SER A CA 1
ATOM 587 C C . SER A 1 71 ? 10.558 6.765 -17.611 1.00 62.94 71 SER A C 1
ATOM 589 O O . SER A 1 71 ? 11.106 7.231 -18.598 1.00 62.94 71 SER A O 1
ATOM 591 N N . SER A 1 72 ? 11.074 5.728 -16.946 1.00 55.62 72 SER A N 1
ATOM 592 C CA . SER A 1 72 ? 12.294 5.026 -17.371 1.00 55.62 72 SER A CA 1
ATOM 593 C C . SER A 1 72 ? 12.083 4.130 -18.593 1.00 55.62 72 SER A C 1
ATOM 595 O O . SER A 1 72 ? 13.053 3.759 -19.243 1.00 55.62 72 SER A O 1
ATOM 597 N N . SER A 1 73 ? 10.834 3.780 -18.909 1.00 54.28 73 SER A N 1
ATOM 598 C CA . SER A 1 73 ? 10.488 3.050 -20.132 1.00 54.28 73 SER A CA 1
ATOM 599 C C . SER A 1 73 ? 10.313 3.965 -21.350 1.00 54.28 73 SER A C 1
ATOM 601 O O . SER A 1 73 ? 10.173 3.445 -22.450 1.00 54.28 73 SER A O 1
ATOM 603 N N . ASP A 1 74 ? 10.300 5.287 -21.149 1.00 51.03 74 ASP A N 1
ATOM 604 C CA . ASP A 1 74 ? 10.037 6.308 -22.179 1.00 51.03 74 ASP A CA 1
ATOM 605 C C . ASP A 1 74 ? 11.322 7.025 -22.636 1.00 51.03 74 ASP A C 1
ATOM 607 O O . ASP A 1 74 ? 11.295 7.919 -23.474 1.00 51.03 74 ASP A O 1
ATOM 611 N N . THR A 1 75 ? 12.479 6.644 -22.087 1.00 50.75 75 THR A N 1
ATOM 612 C CA . THR A 1 75 ? 13.781 7.040 -22.631 1.00 50.75 75 THR A CA 1
ATOM 613 C C . THR A 1 75 ? 14.218 6.014 -23.666 1.00 50.75 75 THR A C 1
ATOM 615 O O . THR A 1 75 ? 15.057 5.153 -23.389 1.00 50.75 75 THR A O 1
ATOM 618 N N . GLU A 1 76 ? 13.632 6.100 -24.858 1.00 53.72 76 GLU A N 1
ATOM 619 C CA . GLU A 1 76 ? 14.290 5.595 -26.058 1.00 53.72 76 GLU A CA 1
ATOM 620 C C . GLU A 1 76 ? 15.589 6.400 -26.264 1.00 53.72 76 GLU A C 1
ATOM 622 O O . GLU A 1 76 ? 15.579 7.628 -26.135 1.00 53.72 76 GLU A O 1
ATOM 627 N N . PRO A 1 77 ? 16.738 5.757 -26.533 1.00 57.31 77 PRO A N 1
ATOM 628 C CA . PRO A 1 77 ? 17.975 6.454 -26.851 1.00 57.31 77 PRO A CA 1
ATOM 629 C C . PRO A 1 77 ? 17.929 6.924 -28.312 1.00 57.31 77 PRO A C 1
ATOM 631 O O . PRO A 1 77 ? 18.706 6.468 -29.147 1.00 57.31 77 PRO A O 1
ATOM 634 N N . GLU A 1 78 ? 17.012 7.828 -28.642 1.00 53.88 78 GLU A N 1
ATOM 635 C CA . GLU A 1 78 ? 17.004 8.515 -29.934 1.00 53.88 78 GLU A CA 1
ATOM 636 C C . GLU A 1 78 ? 17.944 9.726 -29.881 1.00 53.88 78 GLU A C 1
ATOM 638 O O . GLU A 1 78 ? 17.498 10.861 -29.831 1.00 53.88 78 GLU A O 1
ATOM 643 N N . ASP A 1 79 ? 19.254 9.482 -29.799 1.00 52.25 79 ASP A N 1
ATOM 644 C CA . ASP A 1 79 ? 20.281 10.346 -30.414 1.00 52.25 79 ASP A CA 1
ATOM 645 C C . ASP A 1 79 ? 21.679 9.772 -30.150 1.00 52.25 79 ASP A C 1
ATOM 647 O O . ASP A 1 79 ? 22.546 10.345 -29.488 1.00 52.25 79 ASP A O 1
ATOM 651 N N . THR A 1 80 ? 21.930 8.585 -30.698 1.00 68.12 80 THR A N 1
ATOM 65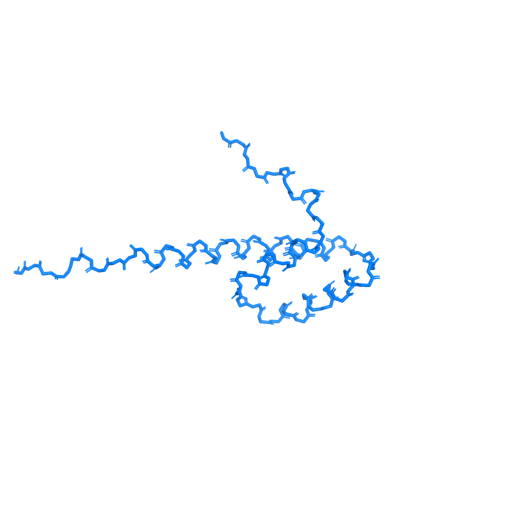2 C CA . THR A 1 80 ? 23.294 8.268 -31.125 1.00 68.12 80 THR A CA 1
ATOM 653 C C . THR A 1 80 ? 23.268 8.095 -32.630 1.00 68.12 80 THR A C 1
ATOM 655 O O . THR A 1 80 ? 22.772 7.090 -33.120 1.00 68.12 80 THR A O 1
ATOM 658 N N . MET A 1 81 ? 23.738 9.132 -33.329 1.00 55.97 81 MET A N 1
ATOM 659 C CA . MET A 1 81 ? 24.385 9.184 -34.652 1.00 55.97 81 MET A CA 1
ATOM 660 C C . MET A 1 81 ? 24.009 10.528 -35.302 1.00 55.97 81 MET A C 1
ATOM 662 O O . MET A 1 81 ? 22.855 10.784 -35.605 1.00 55.97 81 MET A O 1
ATOM 666 N N . SER A 1 82 ? 24.942 11.421 -35.619 1.00 50.81 82 SER A N 1
ATOM 667 C CA . SER A 1 82 ? 26.028 11.139 -36.559 1.00 50.81 82 SER A CA 1
ATOM 668 C C . SER A 1 82 ? 27.082 12.253 -36.545 1.00 50.81 82 SER A C 1
ATOM 670 O O . SER A 1 82 ? 26.705 13.422 -36.536 1.00 50.81 82 SER A O 1
ATOM 672 N N . GLY A 1 83 ? 28.358 11.880 -36.702 1.00 43.47 83 GLY A N 1
ATOM 673 C CA . GLY A 1 83 ? 29.386 12.731 -37.326 1.00 43.47 83 GLY A CA 1
ATOM 674 C C . GLY A 1 83 ? 30.343 13.437 -36.386 1.00 43.47 83 GLY A C 1
ATOM 675 O O . GLY A 1 83 ? 30.011 14.562 -35.965 1.00 43.47 83 GLY A O 1
#